Protein AF-A0A3M8D9R0-F1 (afdb_monomer_lite)

Sequence (109 aa):
MKFYSDGKGIIDFRTQLGNIQEGFGLDPSDFFILLEPTGRHYSYLVMKVLLDEGYHLFQVENKSVKDFRERQLGLNEKSDEIDARINSKRHVSSNTRRANEGTALRGDR

Secondary structure (DSSP, 8-state):
-----SHHHHHHHHHHHHHHHHHHT--GGG--EEE---SHHHHHHHHHHHHHTT--EEE--HHHHHHHHHHHS-------SHHHHHHHHHHHHHHHHHHHHSSTT----

pLDDT: mean 71.5, std 17.28, range [43.0, 96.5]

Radius of gyration: 21.09 Å; chains: 1; bounding box: 65×50×34 Å

Foldseek 3Di:
DDQDLDPVSLVVVVVVVVCVCVVPVDALAVDDAEDEPDDPPSSVVSVVVSVVSVHDYDYDHPVVVQCCCCPPVVDPDPPPDPVVVVVVVVVVVVVVVVVVVVPPPPDDD

Organism: NCBI:txid511487

Structure (mmCIF, N/CA/C/O backbone):
data_AF-A0A3M8D9R0-F1
#
_entry.id   AF-A0A3M8D9R0-F1
#
loop_
_atom_site.group_PDB
_atom_site.id
_atom_site.type_symbol
_atom_site.label_atom_id
_atom_site.label_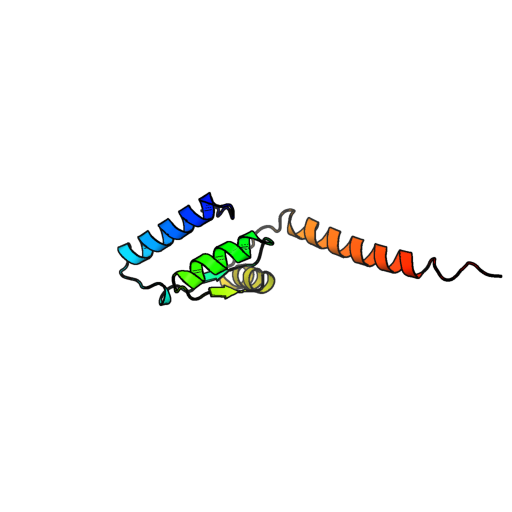alt_id
_atom_site.label_comp_id
_atom_site.label_asym_id
_atom_site.label_entity_id
_atom_site.label_seq_id
_atom_site.pdbx_PDB_ins_code
_atom_site.Cartn_x
_atom_site.Cartn_y
_atom_site.Cartn_z
_atom_site.occupancy
_atom_site.B_iso_or_equiv
_atom_site.auth_seq_id
_atom_site.auth_comp_id
_atom_site.auth_asym_id
_atom_site.auth_atom_id
_atom_site.pdbx_PDB_model_num
ATOM 1 N N . MET A 1 1 ? 3.000 9.065 -6.508 1.00 48.94 1 MET A N 1
ATOM 2 C CA . MET A 1 1 ? 3.678 9.274 -5.208 1.00 48.94 1 MET A CA 1
ATOM 3 C C . MET A 1 1 ? 4.747 8.200 -5.063 1.00 48.94 1 MET A C 1
ATOM 5 O O . MET A 1 1 ? 4.452 7.050 -5.357 1.00 48.94 1 MET A O 1
ATOM 9 N N . LYS A 1 2 ? 5.992 8.549 -4.718 1.00 58.50 2 LYS A N 1
ATOM 10 C CA . LYS A 1 2 ? 7.066 7.556 -4.547 1.00 58.50 2 LYS A CA 1
ATOM 11 C C . LYS A 1 2 ? 6.952 6.955 -3.147 1.00 58.50 2 LYS A C 1
ATOM 13 O O . LYS A 1 2 ? 7.065 7.692 -2.173 1.00 58.50 2 LYS A O 1
ATOM 18 N N . PHE A 1 3 ? 6.685 5.656 -3.058 1.00 66.25 3 PHE A N 1
ATOM 19 C CA . PHE A 1 3 ? 6.647 4.944 -1.783 1.00 66.25 3 PHE A CA 1
ATOM 20 C C . PHE A 1 3 ? 8.073 4.614 -1.334 1.00 66.25 3 PHE A C 1
ATOM 22 O O . PHE A 1 3 ? 8.870 4.085 -2.112 1.00 66.25 3 PHE A O 1
ATOM 29 N N . TYR A 1 4 ? 8.384 4.930 -0.081 1.00 69.81 4 TYR A N 1
ATOM 30 C CA . TYR A 1 4 ? 9.618 4.517 0.574 1.00 69.81 4 TYR A CA 1
ATOM 31 C C . TYR A 1 4 ? 9.269 3.435 1.584 1.00 69.81 4 TYR A C 1
ATOM 33 O O . TYR A 1 4 ? 8.339 3.586 2.364 1.00 69.81 4 TYR A O 1
ATOM 41 N N . SER A 1 5 ? 9.999 2.327 1.573 1.00 67.06 5 SER A N 1
ATOM 42 C CA . SER A 1 5 ? 9.704 1.203 2.460 1.00 67.06 5 SER A CA 1
ATOM 43 C C . SER A 1 5 ? 10.324 1.364 3.855 1.00 67.06 5 SER A C 1
ATOM 45 O O . SER A 1 5 ? 10.457 0.376 4.564 1.00 67.06 5 SER A O 1
ATOM 47 N N . ASP A 1 6 ? 10.782 2.562 4.227 1.00 80.06 6 ASP A N 1
ATOM 48 C CA . ASP A 1 6 ? 11.290 2.855 5.569 1.00 80.06 6 ASP A CA 1
ATOM 49 C C . ASP A 1 6 ? 10.137 3.123 6.551 1.00 80.06 6 ASP A C 1
ATOM 51 O O . ASP A 1 6 ? 8.977 3.236 6.158 1.00 80.06 6 ASP A O 1
ATOM 55 N N . GLY A 1 7 ? 10.440 3.228 7.848 1.00 81.00 7 GLY A N 1
ATOM 56 C CA . GLY A 1 7 ? 9.402 3.417 8.868 1.00 81.00 7 GLY A CA 1
ATOM 57 C C . GLY A 1 7 ? 8.506 4.636 8.613 1.00 81.00 7 GLY A C 1
ATOM 58 O O . GLY A 1 7 ? 7.303 4.568 8.856 1.00 81.00 7 GLY A O 1
ATOM 59 N N . LYS A 1 8 ? 9.060 5.724 8.061 1.00 85.44 8 LYS A N 1
ATOM 60 C CA . LYS A 1 8 ? 8.285 6.925 7.740 1.00 85.44 8 LYS A CA 1
ATOM 61 C C . LYS A 1 8 ? 7.326 6.663 6.582 1.00 85.44 8 LYS A C 1
ATOM 63 O O . LYS A 1 8 ? 6.154 7.006 6.684 1.00 85.44 8 LYS A O 1
ATOM 68 N N . GLY A 1 9 ? 7.793 6.039 5.507 1.00 84.25 9 GLY A N 1
ATOM 69 C CA . GLY A 1 9 ? 6.951 5.755 4.354 1.00 84.25 9 GLY A CA 1
ATOM 70 C C . GLY A 1 9 ? 5.828 4.762 4.660 1.00 84.25 9 GLY A C 1
ATOM 71 O O . GLY A 1 9 ? 4.741 4.909 4.107 1.00 84.25 9 GLY A O 1
ATOM 72 N N . ILE A 1 10 ? 6.025 3.831 5.603 1.00 83.94 10 ILE A N 1
ATOM 73 C CA . ILE A 1 10 ? 4.945 2.965 6.112 1.00 83.94 10 ILE A CA 1
ATOM 74 C C . ILE A 1 10 ? 3.874 3.792 6.833 1.00 83.94 10 ILE A C 1
ATOM 76 O O . ILE A 1 10 ? 2.687 3.630 6.555 1.00 83.94 10 ILE A O 1
ATOM 80 N N . ILE A 1 11 ? 4.281 4.697 7.730 1.00 88.69 11 ILE A N 1
ATOM 81 C CA . ILE A 1 11 ? 3.356 5.574 8.466 1.00 88.69 11 ILE A CA 1
ATOM 82 C C . ILE A 1 11 ? 2.594 6.488 7.503 1.00 88.69 11 ILE A C 1
ATOM 84 O O . ILE A 1 11 ? 1.372 6.613 7.604 1.00 88.69 11 ILE A O 1
ATOM 88 N N . ASP A 1 12 ? 3.301 7.102 6.553 1.00 89.44 12 ASP A N 1
ATOM 89 C CA . ASP A 1 12 ? 2.700 7.974 5.547 1.00 89.44 12 ASP A CA 1
ATOM 90 C C . ASP A 1 12 ? 1.673 7.196 4.706 1.00 89.44 12 ASP A C 1
ATOM 92 O O . ASP A 1 12 ? 0.552 7.663 4.521 1.00 89.44 12 ASP A O 1
ATOM 96 N N . PHE A 1 13 ? 2.020 5.992 4.239 1.00 86.69 13 PHE A N 1
ATOM 97 C CA . PHE A 1 13 ? 1.116 5.146 3.455 1.00 86.69 13 PHE A CA 1
ATOM 98 C C . PHE A 1 13 ? -0.140 4.759 4.238 1.00 86.69 13 PHE A C 1
ATOM 100 O O . PHE A 1 13 ? -1.250 4.936 3.740 1.00 86.69 13 PHE A O 1
ATOM 107 N N . ARG A 1 14 ? 0.028 4.319 5.489 1.00 89.31 14 ARG A N 1
ATOM 108 C CA . ARG A 1 14 ? -1.079 4.000 6.398 1.00 89.31 14 ARG A CA 1
ATOM 109 C C . ARG A 1 14 ? -2.014 5.194 6.600 1.00 89.31 14 ARG A C 1
ATOM 111 O O . ARG A 1 14 ? -3.229 5.052 6.533 1.00 89.31 14 ARG A O 1
ATOM 118 N N . THR A 1 15 ? -1.443 6.378 6.807 1.00 92.19 15 THR A N 1
ATOM 119 C CA . THR A 1 15 ? -2.210 7.614 7.015 1.00 92.19 15 THR A CA 1
ATOM 120 C C . THR A 1 15 ? -3.041 7.953 5.780 1.00 92.19 15 THR A C 1
ATOM 122 O O . THR A 1 15 ? -4.213 8.293 5.892 1.00 92.19 15 THR A O 1
ATOM 125 N N . GLN A 1 16 ? -2.460 7.814 4.587 1.00 91.00 16 GLN A N 1
ATOM 126 C CA . GLN A 1 16 ? -3.183 8.059 3.339 1.00 91.00 16 GLN A CA 1
ATOM 127 C C . GLN A 1 16 ? -4.318 7.052 3.120 1.00 91.00 16 GLN A C 1
ATOM 129 O O . GLN A 1 16 ? -5.398 7.458 2.702 1.00 91.00 16 GLN A O 1
ATOM 134 N N . LEU A 1 17 ? -4.120 5.769 3.445 1.00 91.31 17 LEU A N 1
ATOM 135 C CA . LEU A 1 17 ? -5.204 4.783 3.389 1.00 91.31 17 LEU A CA 1
ATOM 136 C C . LEU A 1 17 ? -6.337 5.113 4.371 1.00 91.31 17 LEU A C 1
ATOM 138 O O . LEU A 1 17 ? -7.503 4.989 4.008 1.00 91.31 17 LEU A O 1
ATOM 142 N N . GLY A 1 18 ? -6.013 5.577 5.582 1.00 93.44 18 GLY A N 1
ATOM 143 C CA . GLY A 1 18 ? -7.002 6.064 6.553 1.00 93.44 18 GLY A CA 1
ATOM 144 C C . GLY A 1 18 ? -7.817 7.243 6.018 1.00 93.44 18 GLY A C 1
ATOM 145 O O . GLY A 1 18 ? -9.042 7.211 6.038 1.00 93.44 18 GLY A O 1
ATOM 146 N N . ASN A 1 19 ? -7.149 8.237 5.430 1.00 94.88 19 ASN A N 1
ATOM 147 C CA . ASN A 1 19 ? -7.833 9.391 4.840 1.00 94.88 19 ASN A CA 1
ATOM 148 C C . ASN A 1 19 ? -8.777 8.994 3.690 1.00 94.88 19 ASN A C 1
ATOM 150 O O . ASN A 1 19 ? -9.820 9.617 3.506 1.00 94.88 19 ASN A O 1
ATOM 154 N N . ILE A 1 20 ? -8.420 7.976 2.897 1.00 94.00 20 ILE A N 1
ATOM 155 C CA . ILE A 1 20 ? -9.281 7.458 1.823 1.00 94.00 20 ILE A CA 1
ATOM 156 C C . ILE A 1 20 ? -10.487 6.722 2.416 1.00 94.00 20 ILE A C 1
ATOM 158 O O . ILE A 1 20 ? -11.604 6.948 1.961 1.00 94.00 20 ILE A O 1
ATOM 162 N N . GLN A 1 21 ? -10.286 5.884 3.437 1.00 94.88 21 GLN A N 1
ATOM 163 C CA . GLN A 1 21 ? -11.392 5.221 4.139 1.00 94.88 21 GLN A CA 1
ATOM 164 C C . GLN A 1 21 ? -12.407 6.234 4.659 1.00 94.88 21 GLN A C 1
ATOM 166 O O . GLN A 1 21 ? -13.584 6.149 4.322 1.00 94.88 21 GLN A O 1
ATOM 171 N N . GLU A 1 22 ? -11.945 7.239 5.403 1.00 95.62 22 GLU A N 1
ATOM 172 C CA . GLU A 1 22 ? -12.815 8.278 5.957 1.00 95.62 22 GLU A CA 1
ATOM 173 C C . GLU A 1 22 ? -13.479 9.117 4.860 1.00 95.62 22 GLU A C 1
ATOM 175 O O . GLU A 1 22 ? -14.680 9.378 4.916 1.00 95.62 22 GLU A O 1
ATOM 180 N N . GLY A 1 23 ? -12.717 9.519 3.839 1.00 96.50 23 GLY A N 1
ATOM 181 C CA . GLY A 1 23 ? -13.211 10.383 2.769 1.00 96.50 23 GLY A CA 1
ATOM 182 C C . GLY A 1 23 ? -14.266 9.730 1.875 1.00 96.50 23 GLY A C 1
ATOM 183 O O . GLY A 1 23 ? -15.103 10.437 1.314 1.00 96.50 23 GLY A O 1
ATOM 184 N N . PHE A 1 24 ? -14.239 8.402 1.745 1.00 95.50 24 PHE A N 1
ATOM 185 C CA . PHE A 1 24 ? -15.144 7.649 0.873 1.00 95.50 24 PHE A CA 1
ATOM 186 C C . PHE A 1 24 ? -16.106 6.716 1.622 1.00 95.50 24 PHE A C 1
ATOM 188 O O . PHE A 1 24 ? -16.958 6.107 0.980 1.00 95.50 24 PHE A O 1
ATOM 195 N N . GLY A 1 25 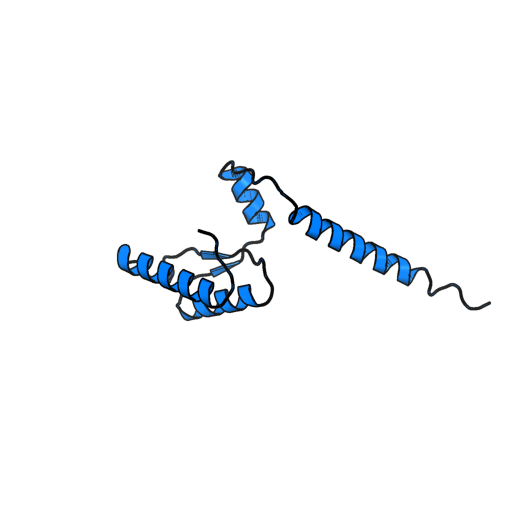? -16.011 6.621 2.952 1.00 95.19 25 GLY A N 1
ATOM 196 C CA . GLY A 1 25 ? -16.817 5.700 3.757 1.00 95.19 25 GLY A CA 1
ATOM 197 C C . GLY A 1 25 ? -16.540 4.231 3.432 1.00 95.19 25 GLY A C 1
ATOM 198 O O . GLY A 1 25 ? -17.483 3.455 3.311 1.00 95.19 25 GLY A O 1
ATOM 199 N N . LEU A 1 26 ? -15.267 3.885 3.225 1.00 94.75 26 LEU A N 1
ATOM 200 C CA . LEU A 1 26 ? -14.818 2.532 2.883 1.00 94.75 26 LEU A CA 1
ATOM 201 C C . LEU A 1 26 ? -14.259 1.817 4.111 1.00 94.75 26 LEU A C 1
ATOM 203 O O . LEU A 1 26 ? -13.610 2.443 4.950 1.00 94.75 26 LEU A O 1
ATOM 207 N N . ASP A 1 27 ? -14.420 0.501 4.141 1.00 94.44 27 ASP A N 1
ATOM 208 C CA . ASP A 1 27 ? -13.787 -0.385 5.110 1.00 94.44 27 ASP A CA 1
ATOM 209 C C . ASP A 1 27 ? -12.470 -0.961 4.554 1.00 94.44 27 ASP A C 1
ATOM 211 O O . ASP A 1 27 ? -12.291 -1.055 3.334 1.00 94.44 27 ASP A O 1
ATOM 215 N N . PRO A 1 28 ? -11.538 -1.432 5.407 1.00 92.75 28 PRO A N 1
ATOM 216 C CA . PRO A 1 28 ? -10.300 -2.075 4.953 1.00 92.75 28 PRO A CA 1
ATOM 217 C C . PRO A 1 28 ? -10.515 -3.231 3.961 1.00 92.75 28 PRO A C 1
ATOM 219 O O . PRO A 1 28 ? -9.686 -3.448 3.073 1.00 92.75 28 PRO A O 1
ATOM 222 N N . SER A 1 29 ? -11.631 -3.957 4.077 1.00 91.75 29 SER A N 1
ATOM 223 C CA . SER A 1 29 ? -11.999 -5.062 3.183 1.00 91.75 29 SER A CA 1
ATOM 224 C C . SER A 1 29 ? -12.382 -4.620 1.770 1.00 91.75 29 SER A C 1
ATOM 226 O O . SER A 1 29 ? -12.326 -5.438 0.852 1.00 91.75 29 SER A O 1
ATOM 228 N N . ASP A 1 30 ? -12.737 -3.349 1.574 1.00 91.44 30 ASP A N 1
ATOM 229 C CA . ASP A 1 30 ? -13.087 -2.805 0.256 1.00 91.44 30 ASP A CA 1
ATOM 230 C C . ASP A 1 30 ? -11.846 -2.526 -0.601 1.00 91.44 30 ASP A C 1
ATOM 232 O O . ASP A 1 30 ? -11.932 -2.337 -1.818 1.00 91.44 30 ASP A O 1
ATOM 236 N N . PHE A 1 31 ? -10.662 -2.508 0.016 1.00 88.81 31 PHE A N 1
ATOM 237 C CA . PHE A 1 31 ? -9.416 -2.246 -0.684 1.00 88.81 31 PHE A CA 1
ATOM 238 C C . PHE A 1 31 ? -8.888 -3.508 -1.359 1.00 88.81 31 PHE A C 1
ATOM 240 O O . PHE A 1 31 ? -8.644 -4.540 -0.735 1.00 88.81 31 PHE A O 1
ATOM 247 N N . PHE A 1 32 ? -8.582 -3.373 -2.647 1.00 84.38 32 PHE A N 1
ATOM 248 C CA . PHE A 1 32 ? -7.845 -4.374 -3.403 1.00 84.38 32 PHE A CA 1
ATOM 249 C C . PHE A 1 32 ? -6.366 -3.976 -3.506 1.00 84.38 32 PHE A C 1
ATOM 251 O O . PHE A 1 32 ? -5.958 -3.270 -4.431 1.00 84.38 32 PHE A O 1
ATOM 258 N N . ILE A 1 33 ? -5.554 -4.393 -2.526 1.00 83.44 33 ILE A N 1
ATOM 259 C CA . ILE A 1 33 ? -4.139 -4.005 -2.446 1.00 83.44 33 ILE A CA 1
ATOM 260 C C . ILE A 1 33 ? -3.252 -5.050 -3.132 1.00 83.44 33 ILE A C 1
ATOM 262 O O . ILE A 1 33 ? -3.074 -6.171 -2.647 1.00 83.44 33 ILE A O 1
ATOM 266 N N . LEU A 1 34 ? -2.642 -4.642 -4.247 1.00 78.69 34 LEU A N 1
ATOM 267 C CA . LEU A 1 34 ? -1.630 -5.417 -4.961 1.00 78.69 34 LEU A CA 1
ATOM 268 C C . LEU A 1 34 ? -0.232 -5.032 -4.483 1.00 78.69 34 LEU A C 1
ATOM 270 O O . LEU A 1 34 ? 0.184 -3.880 -4.619 1.00 78.69 34 LEU A O 1
ATOM 274 N N . LEU A 1 35 ? 0.507 -6.008 -3.963 1.00 76.75 35 LEU A N 1
ATOM 275 C CA . LEU A 1 35 ? 1.889 -5.812 -3.540 1.00 76.75 35 LEU A CA 1
ATOM 276 C C . LEU A 1 35 ? 2.833 -6.581 -4.454 1.00 76.75 35 LEU A C 1
ATOM 278 O O . LEU A 1 35 ? 2.773 -7.807 -4.560 1.00 76.75 35 LEU A O 1
ATOM 282 N N . GLU A 1 36 ? 3.747 -5.841 -5.070 1.00 69.31 36 GLU A N 1
ATOM 283 C CA . GLU A 1 36 ? 4.898 -6.412 -5.748 1.00 69.31 36 GLU A CA 1
ATOM 284 C C . GLU A 1 36 ? 6.021 -6.603 -4.713 1.00 69.31 36 GLU A C 1
ATOM 286 O O . GLU A 1 36 ? 6.460 -5.626 -4.096 1.00 69.31 36 GLU A O 1
ATOM 291 N N . PRO A 1 37 ? 6.495 -7.833 -4.458 1.00 60.22 37 PRO A N 1
ATOM 292 C CA . PRO A 1 37 ? 7.522 -8.089 -3.456 1.00 60.22 37 PRO A CA 1
ATOM 293 C C . PRO A 1 37 ? 8.903 -7.651 -3.965 1.00 60.22 37 PRO A C 1
ATOM 295 O O . PRO A 1 37 ? 9.769 -8.462 -4.286 1.00 60.22 37 PRO A O 1
ATOM 298 N N . THR A 1 38 ? 9.145 -6.345 -4.009 1.00 61.44 38 THR A N 1
ATOM 299 C CA . THR A 1 38 ? 10.456 -5.765 -4.305 1.00 61.44 38 THR A CA 1
ATOM 300 C C . THR A 1 38 ? 11.074 -5.215 -3.027 1.00 61.44 38 THR A C 1
ATOM 302 O O . THR A 1 38 ? 11.040 -4.015 -2.772 1.00 61.44 38 THR A O 1
ATOM 305 N N . GLY A 1 39 ? 11.654 -6.089 -2.198 1.00 57.47 39 GLY A N 1
ATOM 306 C CA . GLY A 1 39 ? 12.521 -5.643 -1.099 1.00 57.47 39 GLY A CA 1
ATOM 307 C C . GLY A 1 39 ? 12.421 -6.420 0.213 1.00 57.47 39 GLY A C 1
ATOM 308 O O . GLY A 1 39 ? 11.747 -5.980 1.135 1.00 57.47 39 GLY A O 1
ATOM 309 N N . ARG A 1 40 ? 13.215 -7.496 0.331 1.00 62.41 40 ARG A N 1
ATOM 310 C CA . ARG A 1 40 ? 13.595 -8.225 1.569 1.00 62.41 40 ARG A CA 1
ATOM 311 C C . ARG A 1 40 ? 12.659 -8.030 2.785 1.00 62.41 40 ARG A C 1
ATOM 313 O O . ARG A 1 40 ? 11.536 -8.506 2.769 1.00 62.41 40 ARG A O 1
ATOM 320 N N . HIS A 1 41 ? 13.138 -7.422 3.874 1.00 60.62 41 HIS A N 1
ATOM 321 C CA . HIS A 1 41 ? 12.432 -7.397 5.164 1.00 60.62 41 HIS A CA 1
ATOM 322 C C . HIS A 1 41 ? 11.344 -6.323 5.257 1.00 60.62 41 HIS A C 1
ATOM 324 O O . HIS A 1 41 ? 10.387 -6.481 6.009 1.00 60.62 41 HIS A O 1
ATOM 330 N N . TYR A 1 42 ? 11.465 -5.244 4.486 1.00 62.28 42 TYR A N 1
ATOM 331 C CA . TYR A 1 42 ? 10.517 -4.136 4.556 1.00 62.28 42 TYR A CA 1
ATOM 332 C C . TYR A 1 42 ? 9.190 -4.456 3.867 1.00 62.28 42 TYR A C 1
ATOM 334 O O . TYR A 1 42 ? 8.146 -4.027 4.353 1.00 62.28 42 TYR A O 1
ATOM 342 N N . SER A 1 43 ? 9.200 -5.283 2.814 1.00 71.00 43 SER A N 1
ATOM 343 C CA . SER A 1 43 ? 7.958 -5.796 2.229 1.00 71.00 43 SER A CA 1
ATOM 344 C C . SER A 1 43 ? 7.170 -6.636 3.235 1.00 71.00 43 SER A C 1
ATOM 346 O O . SER A 1 43 ? 5.951 -6.531 3.293 1.00 71.00 43 SER A O 1
ATOM 348 N N . TYR A 1 44 ? 7.855 -7.412 4.082 1.00 78.69 44 TYR A N 1
ATOM 349 C CA . TYR A 1 44 ? 7.196 -8.192 5.131 1.00 78.69 44 TYR A CA 1
ATOM 350 C C . TYR A 1 44 ? 6.561 -7.306 6.210 1.00 78.69 44 TYR A C 1
ATOM 352 O O . TYR A 1 44 ? 5.420 -7.542 6.598 1.00 78.69 44 TYR A O 1
ATOM 360 N N . LEU A 1 45 ? 7.269 -6.271 6.678 1.00 82.94 45 LEU A N 1
ATOM 361 C CA . LEU A 1 45 ? 6.743 -5.370 7.708 1.00 82.94 45 LEU A CA 1
ATOM 362 C C . LEU A 1 45 ? 5.479 -4.639 7.235 1.00 82.94 45 LEU A C 1
ATOM 364 O O . LEU A 1 45 ? 4.488 -4.615 7.957 1.00 82.94 45 LEU A O 1
ATOM 368 N N . VAL A 1 46 ? 5.498 -4.104 6.009 1.00 83.25 46 VAL A N 1
ATOM 369 C CA . VAL A 1 46 ? 4.324 -3.464 5.390 1.00 83.25 46 VAL A CA 1
ATOM 370 C C . VAL A 1 46 ? 3.154 -4.435 5.321 1.00 83.25 46 VAL A C 1
ATOM 372 O O . VAL A 1 46 ? 2.051 -4.097 5.737 1.00 83.25 46 VAL A O 1
ATOM 375 N N . MET A 1 47 ? 3.400 -5.657 4.843 1.00 86.31 47 MET A N 1
ATOM 376 C CA . MET A 1 47 ? 2.360 -6.677 4.774 1.00 86.31 47 MET A CA 1
ATOM 377 C C . MET A 1 47 ? 1.761 -6.982 6.145 1.00 86.31 47 MET A C 1
ATOM 379 O O . MET A 1 47 ? 0.545 -7.071 6.264 1.00 86.31 47 MET A O 1
ATOM 383 N N . LYS A 1 48 ? 2.592 -7.131 7.183 1.00 88.38 48 LYS A N 1
ATOM 384 C CA . LYS A 1 48 ? 2.099 -7.443 8.527 1.00 88.38 48 LYS A CA 1
ATOM 385 C C . LYS A 1 48 ? 1.215 -6.328 9.080 1.00 88.38 48 LYS A C 1
ATOM 387 O O . LYS A 1 48 ? 0.147 -6.633 9.592 1.00 88.38 48 LYS A O 1
ATOM 392 N N . VAL A 1 49 ? 1.637 -5.070 8.934 1.00 88.94 49 VAL A N 1
ATOM 393 C CA . VAL A 1 49 ? 0.854 -3.908 9.387 1.00 88.94 49 VAL A CA 1
ATOM 394 C C . VAL A 1 49 ? -0.508 -3.871 8.698 1.00 88.94 49 VAL A C 1
ATOM 396 O O . VAL A 1 49 ? -1.524 -3.760 9.370 1.00 88.94 49 VAL A O 1
ATOM 399 N N . LEU A 1 50 ? -0.547 -4.030 7.374 1.00 90.25 50 LEU A N 1
ATOM 400 C CA . LEU A 1 50 ? -1.808 -3.984 6.632 1.00 90.25 50 LEU A CA 1
ATOM 401 C C . LEU A 1 50 ? -2.719 -5.182 6.955 1.00 90.25 50 LEU A C 1
ATOM 403 O O . LEU A 1 50 ? -3.926 -5.020 7.088 1.00 90.25 50 LEU A O 1
ATOM 407 N N . LEU A 1 51 ? -2.166 -6.384 7.133 1.00 91.00 51 LEU A N 1
ATOM 408 C CA . LEU A 1 51 ? -2.968 -7.538 7.557 1.00 91.00 51 LEU A CA 1
ATOM 409 C C . LEU A 1 51 ? -3.562 -7.340 8.958 1.00 91.00 51 LEU A C 1
ATOM 411 O O . LEU A 1 51 ? -4.718 -7.692 9.175 1.00 91.00 51 LEU A O 1
ATOM 415 N N . ASP A 1 52 ? -2.802 -6.758 9.890 1.00 93.12 52 ASP A N 1
ATOM 416 C CA . ASP A 1 52 ? -3.278 -6.475 11.253 1.00 93.12 52 ASP A CA 1
ATOM 417 C C . ASP A 1 52 ? -4.377 -5.406 11.288 1.00 93.12 52 ASP A C 1
ATOM 419 O O . ASP A 1 52 ? -5.195 -5.387 12.204 1.00 93.12 52 ASP A O 1
ATOM 423 N N . GLU A 1 53 ? -4.419 -4.546 10.274 1.00 91.06 53 GLU A N 1
ATOM 424 C CA . GLU A 1 53 ? -5.451 -3.523 10.085 1.00 91.06 53 GLU A CA 1
ATOM 425 C C . GLU A 1 53 ? -6.670 -4.026 9.302 1.00 91.06 53 GLU A C 1
ATOM 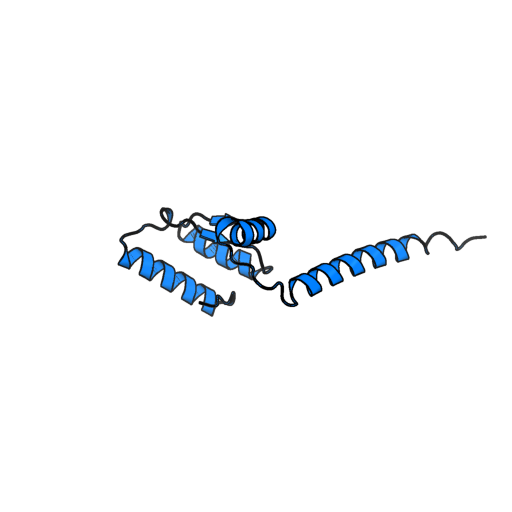427 O O . GLU A 1 53 ? -7.608 -3.268 9.073 1.00 91.06 53 GLU A O 1
ATOM 432 N N . GLY A 1 54 ? -6.684 -5.306 8.920 1.00 92.75 54 GLY A N 1
ATOM 433 C CA . GLY A 1 54 ? -7.831 -5.948 8.280 1.00 92.75 54 GLY A CA 1
ATOM 434 C C . GLY A 1 54 ? -7.879 -5.809 6.759 1.00 92.75 54 GLY A C 1
ATOM 435 O O . GLY A 1 54 ? -8.877 -6.195 6.155 1.00 92.75 54 GLY A O 1
ATOM 436 N N . TYR A 1 55 ? -6.820 -5.304 6.119 1.00 92.81 55 TYR A N 1
ATOM 437 C CA . TYR A 1 55 ? -6.773 -5.231 4.660 1.00 92.81 55 TYR A CA 1
ATOM 438 C C . TYR A 1 55 ? -6.578 -6.607 4.023 1.00 92.81 55 TYR A C 1
ATOM 440 O O . TYR A 1 55 ? -5.811 -7.451 4.499 1.00 92.81 55 TYR A O 1
ATOM 448 N N . HIS A 1 56 ? -7.189 -6.790 2.856 1.00 90.31 56 HIS A N 1
ATOM 449 C CA . HIS A 1 56 ? -6.896 -7.923 1.989 1.00 90.31 56 HIS A CA 1
ATOM 450 C C . HIS A 1 56 ? -5.668 -7.637 1.123 1.00 90.31 56 HIS A C 1
ATOM 452 O O . HIS A 1 56 ? -5.623 -6.669 0.363 1.00 90.31 56 HIS A O 1
ATOM 458 N N . LEU A 1 57 ? -4.659 -8.504 1.236 1.00 88.19 57 LEU A N 1
ATOM 459 C CA . LEU A 1 57 ? -3.412 -8.385 0.488 1.00 88.19 57 LEU A CA 1
ATOM 460 C C . LEU A 1 57 ? -3.272 -9.505 -0.531 1.00 88.19 57 LEU A C 1
ATOM 462 O O . LEU A 1 57 ? -3.367 -10.685 -0.191 1.00 88.19 57 LEU A O 1
ATOM 466 N N . PHE A 1 58 ? -2.923 -9.128 -1.757 1.00 83.81 58 PHE A N 1
ATOM 467 C CA . PHE A 1 58 ? -2.602 -10.067 -2.822 1.00 83.81 58 PHE A CA 1
ATOM 468 C C . PHE A 1 58 ? -1.158 -9.848 -3.262 1.00 83.81 58 PHE A C 1
ATOM 470 O O . PHE A 1 58 ? -0.784 -8.775 -3.745 1.00 83.81 58 PHE A O 1
ATOM 477 N N . GLN A 1 59 ? -0.327 -10.875 -3.079 1.00 79.06 59 GLN A N 1
ATOM 478 C CA . GLN A 1 59 ? 1.012 -10.876 -3.654 1.00 79.06 59 GLN A CA 1
ATOM 479 C C . GLN A 1 59 ? 0.908 -11.180 -5.140 1.00 79.06 59 GLN A C 1
ATOM 481 O O . GLN A 1 59 ? 0.333 -12.191 -5.542 1.00 79.06 59 GLN A O 1
ATOM 486 N N . VAL A 1 60 ? 1.499 -10.311 -5.946 1.00 76.38 60 VAL A N 1
ATOM 487 C CA . VAL A 1 60 ? 1.559 -10.482 -7.392 1.00 76.38 60 VAL A CA 1
ATOM 488 C C . VAL A 1 60 ? 3.003 -10.645 -7.821 1.00 76.38 60 VAL A C 1
ATOM 490 O O . VAL A 1 60 ? 3.900 -9.931 -7.368 1.00 76.38 60 VAL A O 1
ATOM 493 N N . GLU A 1 61 ? 3.242 -11.609 -8.706 1.00 73.25 61 GLU A N 1
ATOM 494 C CA . GLU A 1 61 ? 4.551 -11.746 -9.326 1.00 73.25 61 GLU A CA 1
ATOM 495 C C . GLU A 1 61 ? 4.862 -10.490 -10.141 1.00 73.25 61 GLU A C 1
ATOM 497 O O . GLU A 1 61 ? 4.047 -10.060 -10.958 1.00 73.25 61 GLU A O 1
ATOM 502 N N . ASN A 1 62 ? 6.069 -9.946 -9.974 1.00 72.62 62 ASN A N 1
ATOM 503 C CA . ASN A 1 62 ? 6.540 -8.770 -10.710 1.00 72.62 62 ASN A CA 1
ATOM 504 C C . ASN A 1 62 ? 6.320 -8.923 -12.228 1.00 72.62 62 ASN A C 1
ATOM 506 O O . ASN A 1 62 ? 5.775 -8.031 -12.873 1.00 72.62 62 ASN A O 1
ATOM 510 N N . LYS A 1 63 ? 6.612 -10.107 -12.786 1.00 78.44 63 LYS A N 1
ATOM 511 C CA . LYS A 1 63 ? 6.366 -10.393 -14.206 1.00 78.44 63 LYS A CA 1
ATOM 512 C C . LYS A 1 63 ? 4.904 -10.161 -14.608 1.00 78.44 63 LYS A C 1
ATOM 514 O O . LYS A 1 63 ? 4.659 -9.565 -15.648 1.00 78.44 63 LYS A O 1
ATOM 519 N N . SER A 1 64 ? 3.955 -10.588 -13.779 1.00 76.06 64 SER A N 1
ATOM 520 C CA . SER A 1 64 ? 2.523 -10.414 -14.045 1.00 76.06 64 SER A CA 1
ATOM 521 C C . SER A 1 64 ? 2.107 -8.943 -13.983 1.00 76.06 64 SER A C 1
ATOM 523 O O . SER A 1 64 ? 1.290 -8.502 -14.787 1.00 76.06 64 SER A O 1
ATOM 525 N N . VAL A 1 65 ? 2.700 -8.161 -13.073 1.00 73.81 65 VAL A N 1
ATOM 526 C CA . VAL A 1 65 ? 2.482 -6.707 -12.988 1.00 73.81 65 VAL A CA 1
ATOM 527 C C . VAL A 1 65 ? 3.028 -6.002 -14.230 1.00 73.81 65 VAL A C 1
ATOM 529 O O . VAL A 1 65 ? 2.335 -5.169 -14.815 1.00 73.81 65 VAL A O 1
ATOM 532 N N . LYS A 1 66 ? 4.240 -6.366 -14.661 1.00 73.88 66 LYS A N 1
ATOM 533 C CA . LYS A 1 66 ? 4.871 -5.849 -15.880 1.00 73.88 66 LYS A CA 1
ATOM 534 C C . LYS A 1 66 ? 4.035 -6.174 -17.120 1.00 73.88 66 LYS A C 1
ATOM 536 O O . LYS A 1 66 ? 3.648 -5.262 -17.844 1.00 73.88 66 LYS A O 1
ATOM 541 N N . ASP A 1 67 ? 3.659 -7.443 -17.290 1.00 78.75 67 ASP A N 1
ATOM 542 C CA . ASP A 1 67 ? 2.812 -7.899 -18.398 1.00 78.75 67 ASP A CA 1
ATOM 543 C C . ASP A 1 67 ? 1.457 -7.161 -18.415 1.00 78.75 67 ASP A C 1
ATOM 545 O O . ASP A 1 67 ? 0.971 -6.786 -19.483 1.00 78.75 67 ASP A O 1
ATOM 549 N N . PHE A 1 68 ? 0.845 -6.912 -17.250 1.00 76.38 68 PHE A N 1
ATOM 550 C CA . PHE A 1 68 ? -0.405 -6.153 -17.149 1.00 76.38 68 PHE A CA 1
ATOM 551 C C . PHE A 1 68 ? -0.235 -4.688 -17.581 1.00 76.38 68 PHE A C 1
ATOM 553 O O . PHE A 1 68 ? -1.017 -4.199 -18.398 1.00 76.38 68 PHE A O 1
ATOM 560 N N . ARG A 1 69 ? 0.795 -3.990 -17.082 1.00 73.94 69 ARG A N 1
ATOM 561 C CA . ARG A 1 69 ? 1.073 -2.587 -17.445 1.00 73.94 69 ARG A CA 1
ATOM 562 C C . ARG A 1 69 ? 1.325 -2.424 -18.943 1.00 73.94 69 ARG A C 1
ATOM 564 O O . ARG A 1 69 ? 0.737 -1.540 -19.565 1.00 73.94 69 ARG A O 1
ATOM 571 N N . GLU A 1 70 ? 2.143 -3.303 -19.515 1.00 79.81 70 GLU A N 1
ATOM 572 C CA . GLU A 1 70 ? 2.514 -3.253 -20.930 1.00 79.81 70 GLU A CA 1
ATOM 573 C C . GLU A 1 70 ? 1.316 -3.574 -21.837 1.00 79.81 70 GLU A C 1
ATOM 575 O O . GLU A 1 70 ? 1.056 -2.856 -22.802 1.00 79.81 70 GLU A O 1
ATOM 580 N N . ARG A 1 71 ? 0.550 -4.631 -21.523 1.00 78.44 71 ARG A N 1
ATOM 581 C CA . ARG A 1 71 ? -0.498 -5.145 -22.424 1.00 78.44 71 ARG A CA 1
ATOM 582 C C . ARG A 1 71 ? -1.859 -4.486 -22.256 1.00 78.44 71 ARG A C 1
ATOM 584 O O . ARG A 1 71 ? -2.584 -4.385 -23.238 1.00 78.44 71 ARG A O 1
ATOM 591 N N . GLN A 1 72 ? -2.235 -4.110 -21.035 1.00 75.88 72 GLN A N 1
ATOM 592 C CA . GLN A 1 72 ? -3.580 -3.596 -20.746 1.00 75.88 72 GLN A CA 1
ATOM 593 C C . GLN A 1 72 ? -3.612 -2.074 -20.654 1.00 75.88 72 GLN A C 1
ATOM 595 O O . GLN A 1 72 ? -4.595 -1.460 -21.056 1.00 75.88 72 GLN A O 1
ATOM 600 N N . LEU A 1 73 ? -2.541 -1.458 -20.146 1.00 71.88 73 LEU A N 1
ATOM 601 C CA . LEU A 1 73 ? -2.483 -0.006 -19.955 1.00 71.88 73 LEU A CA 1
ATOM 602 C C . LEU A 1 73 ? -1.671 0.710 -21.043 1.00 71.88 73 LEU A C 1
ATOM 604 O O . LEU A 1 73 ? -1.662 1.938 -21.079 1.00 71.88 73 LEU A O 1
ATOM 608 N N . GLY A 1 74 ? -0.977 -0.031 -21.918 1.00 69.12 74 GLY A N 1
ATOM 609 C CA . GLY A 1 74 ? -0.094 0.541 -22.941 1.00 69.12 74 GLY A CA 1
ATOM 610 C C . GLY A 1 74 ? 1.091 1.318 -22.353 1.00 69.12 74 GLY A C 1
ATOM 611 O O . GLY A 1 74 ? 1.733 2.103 -23.052 1.00 69.12 74 GLY A O 1
ATOM 612 N N . LEU A 1 75 ? 1.374 1.125 -21.062 1.00 63.78 75 LEU A N 1
ATOM 613 C CA . LEU A 1 75 ? 2.449 1.791 -20.342 1.00 63.78 75 LEU A CA 1
ATOM 614 C C . LEU A 1 75 ? 3.724 0.965 -20.515 1.00 63.78 75 LEU A C 1
ATOM 616 O O . LEU A 1 75 ? 4.029 0.092 -19.706 1.00 63.78 75 LEU A O 1
ATOM 620 N N . ASN A 1 76 ? 4.472 1.244 -21.581 1.00 58.41 76 ASN A N 1
ATOM 621 C CA . ASN A 1 76 ? 5.845 0.765 -21.706 1.00 58.41 76 ASN A CA 1
ATOM 622 C C . ASN A 1 76 ? 6.742 1.609 -20.793 1.00 58.41 76 ASN A C 1
ATOM 624 O O . ASN A 1 76 ? 7.201 2.688 -21.178 1.00 58.41 76 ASN A O 1
ATOM 628 N N . GLU A 1 77 ? 7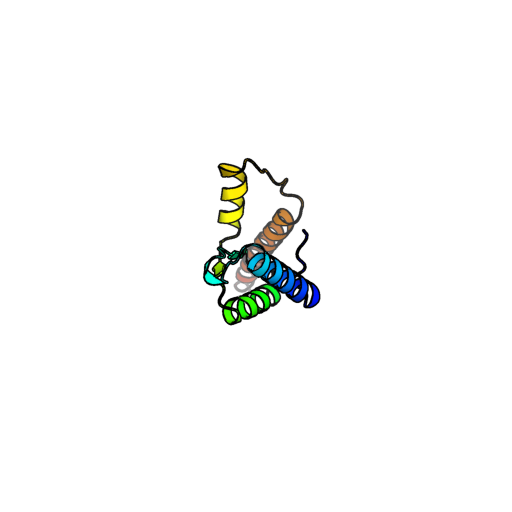.003 1.128 -19.577 1.00 54.69 77 GLU A N 1
ATOM 629 C CA . GLU A 1 77 ? 8.124 1.644 -18.794 1.00 54.69 77 GLU A CA 1
ATOM 630 C C . GLU A 1 77 ? 9.412 1.289 -19.546 1.00 54.69 77 GLU A C 1
ATOM 632 O O . GLU A 1 77 ? 9.700 0.117 -19.801 1.00 54.69 77 GLU A O 1
ATOM 637 N N . LYS A 1 78 ? 10.197 2.304 -19.940 1.00 50.31 78 LYS A N 1
ATOM 638 C CA . LYS A 1 78 ? 11.573 2.069 -20.380 1.00 50.31 78 LYS A CA 1
ATOM 639 C C . LYS A 1 78 ? 12.272 1.323 -19.250 1.00 50.31 78 LYS A C 1
ATOM 641 O O . LYS A 1 78 ? 12.397 1.833 -18.141 1.00 50.31 78 LYS A O 1
ATOM 646 N N . SER A 1 79 ? 12.645 0.083 -19.544 1.00 45.97 79 SER A N 1
ATOM 647 C CA . SER A 1 79 ? 13.357 -0.839 -18.667 1.00 45.97 79 SER A CA 1
ATOM 648 C C . SER A 1 79 ? 14.772 -0.313 -18.393 1.00 45.97 79 SER A C 1
ATOM 650 O O . SER A 1 79 ? 15.756 -0.888 -18.859 1.00 45.97 79 SER A O 1
ATOM 652 N N . ASP A 1 80 ? 14.889 0.796 -17.671 1.00 49.22 80 ASP A N 1
ATOM 653 C CA . ASP A 1 80 ? 16.164 1.456 -17.430 1.00 49.22 80 ASP A CA 1
ATOM 654 C C . ASP A 1 80 ? 16.872 0.824 -16.212 1.00 49.22 80 ASP A C 1
ATOM 656 O O . ASP A 1 80 ? 16.378 0.803 -15.084 1.00 49.22 80 ASP A O 1
ATOM 660 N N . GLU A 1 81 ? 18.050 0.259 -16.502 1.00 46.31 81 GLU A N 1
ATOM 661 C CA . GLU A 1 81 ? 19.165 -0.164 -15.631 1.00 46.31 81 GLU A CA 1
ATOM 662 C C . GLU A 1 81 ? 18.939 -1.222 -14.530 1.00 46.31 81 GLU A C 1
ATOM 664 O O . GLU A 1 81 ? 19.826 -2.055 -14.304 1.00 46.31 81 GLU A O 1
ATOM 669 N N . ILE A 1 82 ? 17.796 -1.254 -13.841 1.00 51.62 82 ILE A N 1
ATOM 670 C CA . ILE A 1 82 ? 17.602 -2.129 -12.668 1.00 51.62 82 ILE A CA 1
ATOM 671 C C . ILE A 1 82 ? 17.407 -3.596 -13.086 1.00 51.62 82 ILE A C 1
ATOM 673 O O . ILE A 1 82 ? 18.074 -4.479 -12.533 1.00 51.62 82 ILE A O 1
ATOM 677 N N . ASP A 1 83 ? 16.591 -3.856 -14.112 1.00 46.41 83 ASP A N 1
ATOM 678 C CA . ASP A 1 83 ? 16.372 -5.204 -14.668 1.00 46.41 83 ASP A CA 1
ATOM 679 C C . ASP A 1 83 ? 17.669 -5.786 -15.267 1.00 46.41 83 ASP A C 1
ATOM 681 O O . ASP A 1 83 ? 17.996 -6.960 -15.058 1.00 46.41 83 ASP A O 1
ATOM 685 N N . ALA A 1 84 ? 18.482 -4.948 -15.923 1.00 49.28 84 ALA A N 1
ATOM 686 C CA . ALA A 1 84 ? 19.786 -5.344 -16.461 1.00 49.28 84 ALA A CA 1
ATOM 687 C C . ALA A 1 84 ? 20.765 -5.765 -15.349 1.00 49.28 84 ALA A C 1
ATOM 689 O O . ALA A 1 84 ? 21.506 -6.743 -15.491 1.00 49.28 84 ALA A O 1
ATOM 690 N N . ARG A 1 85 ? 20.737 -5.074 -14.200 1.00 51.09 85 ARG A N 1
ATOM 691 C CA . ARG A 1 85 ? 21.597 -5.380 -13.048 1.00 51.09 85 ARG A CA 1
ATOM 692 C C . ARG A 1 85 ? 21.174 -6.642 -12.293 1.00 51.09 85 ARG A C 1
ATOM 694 O O . ARG A 1 85 ? 22.021 -7.310 -11.698 1.00 51.09 85 ARG A O 1
ATOM 701 N N . ILE A 1 86 ? 19.886 -6.978 -12.287 1.00 53.50 86 ILE A N 1
ATOM 702 C CA . ILE A 1 86 ? 19.384 -8.213 -11.665 1.00 53.50 86 ILE A CA 1
ATOM 703 C C . ILE A 1 86 ? 19.709 -9.424 -12.551 1.00 53.50 86 ILE A C 1
ATOM 705 O O . ILE A 1 86 ? 20.195 -10.441 -12.043 1.00 53.50 86 ILE A O 1
ATOM 709 N N . ASN A 1 87 ? 19.539 -9.302 -13.872 1.00 48.47 87 ASN A N 1
ATOM 710 C CA . ASN A 1 87 ? 19.875 -10.373 -14.812 1.00 48.47 87 ASN A CA 1
ATOM 711 C C . ASN A 1 87 ? 21.386 -10.630 -14.914 1.00 48.47 87 ASN A C 1
ATOM 713 O O . ASN A 1 87 ? 21.794 -11.794 -14.954 1.00 48.47 87 ASN A O 1
ATOM 717 N N . SER A 1 88 ? 22.232 -9.594 -14.853 1.00 46.88 88 SER A N 1
ATOM 718 C CA . SER A 1 88 ? 23.691 -9.782 -14.847 1.00 46.88 88 SER A CA 1
ATOM 719 C C . SER A 1 88 ? 24.178 -10.541 -13.606 1.00 46.88 88 SER A C 1
ATOM 721 O O . SER A 1 88 ? 25.007 -11.443 -13.716 1.00 46.88 88 SER A O 1
ATOM 723 N N . LYS A 1 89 ? 23.601 -10.280 -12.426 1.00 51.16 89 LYS A N 1
ATOM 724 C CA . LYS A 1 89 ? 23.953 -11.000 -11.188 1.00 51.16 89 LYS A CA 1
ATOM 725 C C . LYS A 1 89 ? 23.505 -12.464 -11.184 1.00 51.16 89 LYS A C 1
ATOM 727 O O . LYS A 1 89 ? 24.221 -13.307 -10.641 1.00 51.16 89 LYS A O 1
ATOM 732 N N . ARG A 1 90 ? 22.363 -12.792 -11.805 1.00 51.22 90 ARG A N 1
ATOM 733 C CA . ARG A 1 90 ? 21.920 -14.192 -11.962 1.00 51.22 90 ARG A CA 1
ATOM 734 C C . ARG A 1 90 ? 22.846 -14.985 -12.888 1.00 51.22 90 ARG A C 1
ATOM 736 O O . ARG A 1 90 ? 23.181 -16.115 -12.551 1.00 51.22 90 ARG A O 1
ATOM 743 N N . HIS A 1 91 ? 23.312 -14.385 -13.985 1.00 47.56 91 HIS A N 1
ATOM 744 C CA . HIS A 1 91 ? 24.215 -15.049 -14.935 1.00 47.56 91 HIS A CA 1
ATOM 745 C C . HIS A 1 91 ? 25.615 -15.320 -14.358 1.00 47.56 91 HIS A C 1
ATOM 747 O O . HIS A 1 91 ? 26.209 -16.368 -14.618 1.00 47.56 91 HIS A O 1
ATOM 753 N N . VAL A 1 92 ? 26.128 -14.412 -13.522 1.00 52.00 92 VAL A N 1
ATOM 754 C CA . VAL A 1 92 ? 27.426 -14.603 -12.854 1.00 52.00 92 VAL A CA 1
ATOM 755 C C . VAL A 1 92 ? 27.353 -15.743 -11.829 1.00 52.00 92 VAL A C 1
ATOM 757 O O . VAL A 1 92 ? 28.237 -16.595 -11.805 1.00 52.00 92 VAL A O 1
ATOM 760 N N . SER A 1 93 ? 26.271 -15.842 -11.047 1.00 50.31 93 SER A N 1
ATOM 761 C CA . SER A 1 93 ? 26.131 -16.891 -10.023 1.00 50.31 93 SER A CA 1
ATOM 762 C C . SER A 1 93 ? 26.027 -18.313 -10.604 1.00 50.31 93 SER A C 1
ATOM 764 O O . SER A 1 93 ? 26.548 -19.256 -10.004 1.00 50.31 93 SER A O 1
ATOM 766 N N . SER A 1 94 ? 25.425 -18.481 -11.788 1.00 51.56 94 SER A N 1
ATOM 767 C CA . SER A 1 94 ? 25.372 -19.775 -12.488 1.00 51.56 94 SER A CA 1
ATOM 768 C C . SER A 1 94 ? 26.712 -20.191 -13.104 1.00 51.56 94 SER A C 1
ATOM 770 O O . SER A 1 94 ? 27.031 -21.381 -13.106 1.00 51.56 94 SER A O 1
ATOM 772 N N . ASN A 1 95 ? 27.527 -19.237 -13.570 1.00 49.81 95 ASN A N 1
ATOM 773 C CA . ASN A 1 95 ? 28.852 -19.541 -14.122 1.00 49.81 95 ASN A CA 1
ATOM 774 C C . ASN A 1 95 ? 29.884 -19.868 -13.034 1.00 49.81 95 ASN A C 1
ATOM 776 O O . ASN A 1 95 ? 30.711 -20.756 -13.233 1.00 49.81 95 ASN A O 1
ATOM 780 N N . THR A 1 96 ? 29.810 -19.235 -11.859 1.00 49.38 96 THR A N 1
ATOM 781 C CA . THR A 1 96 ? 30.727 -19.542 -10.747 1.00 49.38 96 THR A CA 1
ATOM 782 C C . THR A 1 96 ? 30.486 -20.936 -10.154 1.00 49.38 96 THR A C 1
ATOM 784 O O . THR A 1 96 ? 31.441 -21.594 -9.751 1.00 49.38 96 THR A O 1
ATOM 787 N N . ARG A 1 97 ? 29.241 -21.441 -10.149 1.00 50.84 97 ARG A N 1
ATOM 788 C CA . ARG A 1 97 ? 28.956 -22.815 -9.684 1.00 50.84 97 ARG A CA 1
ATOM 789 C C . ARG A 1 97 ? 29.504 -23.889 -10.629 1.00 50.84 97 ARG A C 1
ATOM 791 O O . ARG A 1 97 ? 30.094 -24.848 -10.150 1.00 50.84 97 ARG A O 1
ATOM 798 N N . ARG A 1 98 ? 29.411 -23.698 -11.951 1.00 51.75 98 ARG A N 1
ATOM 799 C CA . ARG A 1 98 ? 29.979 -24.651 -12.928 1.00 51.75 98 ARG A CA 1
ATOM 800 C C . ARG A 1 98 ? 31.511 -24.671 -12.942 1.00 51.75 98 ARG A C 1
ATOM 802 O O . ARG A 1 98 ? 32.094 -25.720 -13.191 1.00 51.75 98 ARG A O 1
ATOM 809 N N . ALA A 1 99 ? 32.166 -23.544 -12.657 1.00 52.53 99 ALA A N 1
ATOM 810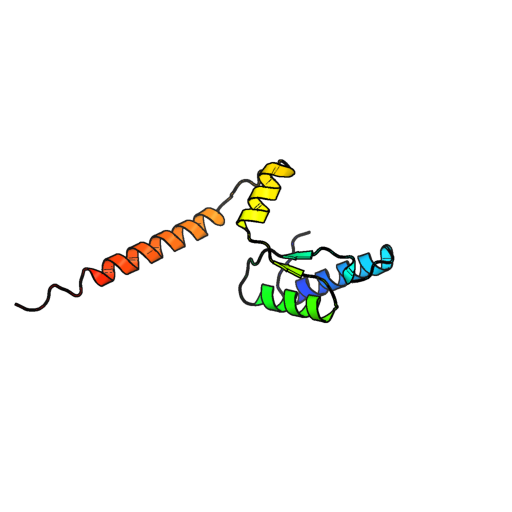 C CA . ALA A 1 99 ? 33.628 -23.475 -12.605 1.00 52.53 99 ALA A CA 1
ATOM 811 C C . ALA A 1 99 ? 34.235 -24.205 -11.388 1.00 52.53 99 ALA A C 1
ATOM 813 O O . ALA A 1 99 ? 35.324 -24.758 -11.506 1.00 52.53 99 ALA A O 1
ATOM 814 N N . ASN A 1 100 ? 33.529 -24.261 -10.250 1.00 50.66 100 ASN A N 1
ATOM 815 C CA . ASN A 1 100 ? 34.018 -24.947 -9.045 1.00 50.66 100 ASN A CA 1
ATOM 816 C C . ASN A 1 100 ? 33.774 -26.466 -9.037 1.00 50.66 100 ASN A C 1
ATOM 818 O O . ASN A 1 100 ? 34.464 -27.179 -8.317 1.00 50.66 100 ASN A O 1
ATOM 822 N N . GLU A 1 101 ? 32.836 -26.982 -9.835 1.00 50.69 101 GLU A N 1
ATOM 823 C CA . GLU A 1 101 ? 32.619 -28.434 -9.959 1.00 50.69 101 GLU A CA 1
ATOM 824 C C . GLU A 1 101 ? 33.615 -29.099 -10.932 1.00 50.69 101 GLU A C 1
ATOM 826 O O . GLU A 1 101 ? 33.869 -30.296 -10.837 1.00 50.69 101 GLU A O 1
ATOM 831 N N . GLY A 1 102 ? 34.234 -28.330 -11.839 1.00 48.94 102 GLY A N 1
ATOM 832 C CA . GLY A 1 102 ? 35.192 -28.843 -12.829 1.00 48.94 102 GLY A CA 1
ATOM 833 C C . GLY A 1 102 ? 36.642 -28.983 -12.344 1.00 48.94 102 GLY A C 1
ATOM 834 O O . GLY A 1 102 ? 37.429 -29.681 -12.982 1.00 48.94 102 GLY A O 1
ATOM 835 N N . THR A 1 103 ? 37.021 -28.342 -11.236 1.00 50.41 103 THR A N 1
ATOM 836 C CA . THR A 1 103 ? 38.407 -28.335 -10.724 1.00 50.41 103 THR A CA 1
ATOM 837 C C . THR A 1 103 ? 38.678 -29.382 -9.641 1.00 50.41 103 THR A C 1
ATOM 839 O O . THR A 1 103 ? 39.837 -29.690 -9.383 1.00 50.41 103 THR A O 1
ATOM 842 N N . ALA A 1 104 ? 37.645 -30.000 -9.059 1.00 50.06 104 ALA A N 1
ATOM 843 C CA . ALA A 1 104 ? 37.791 -30.979 -7.976 1.00 50.06 104 ALA A CA 1
ATOM 844 C C . ALA A 1 104 ? 38.106 -32.424 -8.436 1.00 50.06 104 ALA A C 1
ATOM 846 O O . ALA A 1 104 ? 38.234 -33.308 -7.596 1.00 50.06 104 ALA A O 1
ATOM 847 N N . LEU A 1 105 ? 38.245 -32.691 -9.745 1.00 52.19 105 LEU A N 1
ATOM 848 C CA . LEU A 1 105 ? 38.459 -34.049 -10.288 1.00 52.19 105 LEU A CA 1
ATOM 849 C C . LEU A 1 105 ? 39.802 -34.260 -11.014 1.00 52.19 105 LEU A C 1
ATOM 851 O O . LEU A 1 105 ? 39.972 -35.248 -11.728 1.00 52.19 105 LEU A O 1
ATOM 855 N N . ARG A 1 106 ? 40.786 -33.371 -10.838 1.00 52.00 106 ARG A N 1
ATOM 856 C CA . ARG A 1 106 ? 42.161 -33.590 -11.331 1.00 52.00 106 ARG A CA 1
ATOM 857 C C . ARG A 1 106 ? 43.187 -33.320 -10.239 1.00 52.00 106 ARG A C 1
ATOM 859 O O . ARG A 1 106 ? 43.847 -32.290 -10.229 1.00 52.00 106 ARG A O 1
ATOM 866 N N . GLY A 1 107 ? 4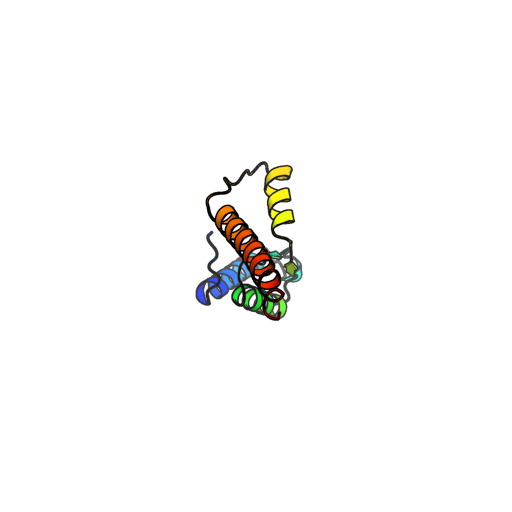3.319 -34.278 -9.339 1.00 48.78 107 GLY A N 1
ATOM 867 C CA . GLY A 1 107 ? 44.375 -34.302 -8.339 1.00 48.78 107 GLY A CA 1
ATOM 868 C C . GLY A 1 107 ? 44.388 -35.660 -7.669 1.00 48.78 107 GLY A C 1
ATOM 869 O O . GLY A 1 107 ? 43.893 -35.771 -6.563 1.00 48.78 107 GLY A O 1
ATOM 870 N N . ASP A 1 108 ? 44.801 -36.681 -8.420 1.00 47.56 108 ASP A N 1
ATOM 871 C CA . ASP A 1 108 ? 45.513 -37.858 -7.909 1.00 47.56 108 ASP A CA 1
ATOM 872 C C . ASP A 1 108 ? 45.769 -38.820 -9.072 1.00 47.56 108 ASP A C 1
ATOM 874 O O . ASP A 1 108 ? 44.895 -39.579 -9.510 1.00 47.56 108 ASP A O 1
ATOM 878 N N . ARG A 1 109 ? 46.982 -38.725 -9.618 1.00 43.00 109 ARG A N 1
ATOM 879 C CA . ARG A 1 109 ? 47.735 -39.843 -10.182 1.00 43.00 109 ARG A CA 1
ATOM 880 C C . ARG A 1 109 ? 49.186 -39.444 -10.398 1.00 43.00 109 ARG A C 1
ATOM 882 O O . ARG A 1 109 ? 49.401 -38.354 -10.971 1.00 43.00 109 ARG A O 1
#